Protein AF-A0AAW5L948-F1 (afdb_monomer_lite)

Secondary structure (DSSP, 8-state):
--------HHHHHHHHHHSTT-SHHHHHHHHHHHHHHHHHHHHHHTT---TTHHHHHHHHHHHHHHHHHHHHHHHHHH-SSS-HHHHHHHHHHHHHHHHHHHHHHHHHH-TT--

Organism: Bacillus cereus (NCBI:txid1396)

Sequence (114 aa):
VAQEWNESTPGLKAFFVNGQGGGKVMEDYYNIMEEQQALQADSKKNDEDAPNADKMKSFHKVDKEMAKLRKEYYQVKSDTAMDSEVKRSELDRLDEEMRALAREGITIFRPDYK

pLDDT: mean 85.68, std 13.95, range [32.09, 96.12]

Foldseek 3Di:
DPPPPPPPLVVVLVDCQPHPLHDPLSNLLSVVVVVLVVQVVVCVVVVHDRPCVVLVVVLVVLVVVLVVLVVVLVVLVPPPPDDPVVSVVSNVVSSVVNSVSSVVSNCSVVVPDD

Radius of gyration: 15.82 Å; chains: 1; bounding box: 34×38×46 Å

Structure (mmCIF, N/CA/C/O backbone):
data_AF-A0AAW5L948-F1
#
_entry.id   AF-A0AAW5L948-F1
#
loop_
_atom_site.group_PDB
_atom_site.id
_atom_site.type_symbol
_atom_site.label_atom_id
_atom_site.label_alt_id
_atom_site.label_comp_id
_atom_site.label_asym_id
_atom_site.label_entity_id
_atom_site.label_seq_id
_atom_site.pdbx_PDB_ins_code
_atom_site.Cartn_x
_atom_site.Cartn_y
_atom_site.Cartn_z
_atom_site.occupancy
_atom_site.B_iso_or_equiv
_atom_site.auth_seq_id
_atom_site.auth_comp_id
_atom_site.auth_asym_id
_atom_site.auth_atom_id
_atom_site.pdbx_PDB_model_num
ATOM 1 N N . VAL A 1 1 ? -10.596 21.194 9.705 1.0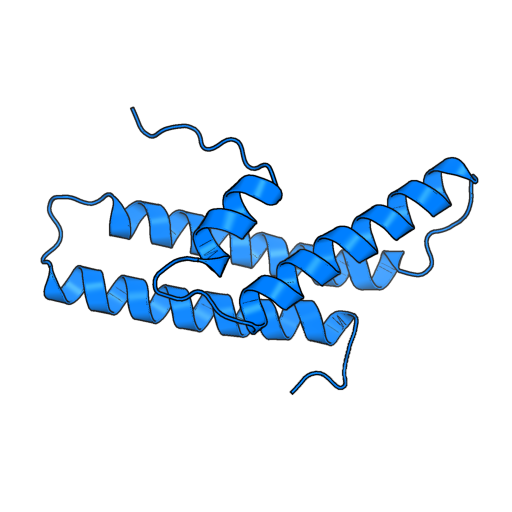0 32.09 1 VAL A N 1
ATOM 2 C CA . VAL A 1 1 ? -10.048 21.107 8.334 1.00 32.09 1 VAL A CA 1
ATOM 3 C C . VAL A 1 1 ? -9.393 19.749 8.230 1.00 32.09 1 VAL A C 1
ATOM 5 O O . VAL A 1 1 ? -8.410 19.531 8.926 1.00 32.09 1 VAL A O 1
ATOM 8 N N . ALA A 1 2 ? -10.002 18.808 7.504 1.00 34.25 2 ALA A N 1
ATOM 9 C CA . ALA A 1 2 ? -9.321 17.559 7.184 1.00 34.25 2 ALA A CA 1
ATOM 10 C C . ALA A 1 2 ? -8.057 17.964 6.424 1.00 34.25 2 ALA A C 1
ATOM 12 O O . ALA A 1 2 ? -8.176 18.631 5.399 1.00 34.25 2 ALA A O 1
ATOM 13 N N . GLN A 1 3 ? -6.873 17.701 6.988 1.00 36.44 3 GLN A N 1
ATOM 14 C CA . GLN A 1 3 ? -5.628 17.880 6.250 1.00 36.44 3 GLN A CA 1
ATOM 15 C C . GLN A 1 3 ? -5.812 17.136 4.933 1.00 36.44 3 GLN A C 1
ATOM 17 O O . GLN A 1 3 ? -6.029 15.926 4.934 1.00 36.44 3 GLN A O 1
ATOM 22 N N . GLU A 1 4 ? -5.812 17.882 3.833 1.00 40.47 4 GLU A N 1
ATOM 23 C CA . GLU A 1 4 ? -5.658 17.323 2.504 1.00 40.47 4 GLU A CA 1
ATOM 24 C C . GLU A 1 4 ? -4.267 16.692 2.530 1.00 40.47 4 GLU A C 1
ATOM 26 O O . GLU A 1 4 ? -3.243 17.380 2.523 1.00 40.47 4 GLU A O 1
ATOM 31 N N . TRP A 1 5 ? -4.235 15.391 2.819 1.00 51.56 5 TRP A N 1
ATOM 32 C CA . TRP A 1 5 ? -2.994 14.658 2.970 1.00 51.56 5 TRP A CA 1
ATOM 33 C C . TRP A 1 5 ? -2.277 14.759 1.638 1.00 51.56 5 TRP A C 1
ATOM 35 O O . TRP A 1 5 ? -2.834 14.396 0.609 1.00 51.56 5 TRP A O 1
ATOM 45 N N . ASN A 1 6 ? -1.053 15.274 1.655 1.00 43.91 6 ASN A N 1
ATOM 46 C CA . ASN A 1 6 ? -0.200 15.236 0.485 1.00 43.91 6 ASN A CA 1
ATOM 47 C C . ASN A 1 6 ? 0.071 13.753 0.193 1.00 43.91 6 ASN A C 1
ATOM 49 O O . ASN A 1 6 ? 0.876 13.128 0.887 1.00 43.91 6 ASN A O 1
ATOM 53 N N . GLU A 1 7 ? -0.658 13.195 -0.779 1.00 49.00 7 GLU A N 1
ATOM 54 C CA . GLU A 1 7 ? -0.700 11.790 -1.226 1.00 49.00 7 GLU A CA 1
ATOM 55 C C . GLU A 1 7 ? 0.645 11.274 -1.771 1.00 49.00 7 GLU A C 1
ATOM 57 O O . GLU A 1 7 ? 0.706 10.330 -2.552 1.00 49.00 7 GLU A O 1
ATOM 62 N N . SER A 1 8 ? 1.760 11.883 -1.378 1.00 53.94 8 SER A N 1
ATOM 63 C CA . SER A 1 8 ? 3.085 11.376 -1.677 1.00 53.94 8 SER A CA 1
ATOM 64 C C . SER A 1 8 ? 3.274 9.993 -1.037 1.00 53.94 8 SER A C 1
ATOM 66 O O . SER A 1 8 ? 3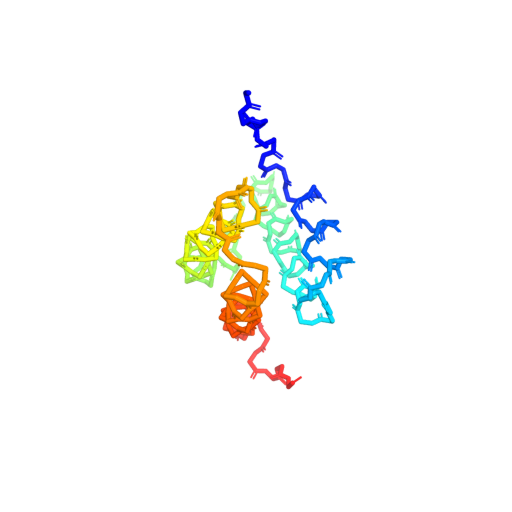.065 9.806 0.169 1.00 53.94 8 SER A O 1
ATOM 68 N N . THR A 1 9 ? 3.712 9.026 -1.848 1.00 63.16 9 THR A N 1
ATOM 69 C CA . THR A 1 9 ? 4.048 7.653 -1.440 1.00 63.16 9 THR A CA 1
ATOM 70 C C . THR A 1 9 ? 4.865 7.580 -0.137 1.00 63.16 9 THR A C 1
ATOM 72 O O . THR A 1 9 ? 4.534 6.740 0.700 1.00 63.16 9 THR A O 1
ATOM 75 N N . PRO A 1 10 ? 5.846 8.475 0.138 1.00 71.06 10 PRO A N 1
ATOM 76 C CA . PRO A 1 10 ? 6.623 8.438 1.381 1.00 71.06 10 PRO A CA 1
ATOM 77 C C . PRO A 1 10 ? 5.804 8.685 2.658 1.00 71.06 10 PRO A C 1
ATOM 79 O O . PRO A 1 10 ? 6.037 8.026 3.672 1.00 71.06 10 PRO A O 1
ATOM 82 N N . GLY A 1 11 ? 4.831 9.605 2.628 1.00 74.75 11 GLY A N 1
ATOM 83 C CA . GLY A 1 11 ? 3.980 9.902 3.787 1.00 74.75 11 GLY A CA 1
ATOM 84 C C . GLY A 1 11 ? 3.014 8.759 4.104 1.00 74.75 11 GLY A C 1
ATOM 85 O O . GLY A 1 11 ? 2.860 8.371 5.263 1.00 74.75 11 GLY A O 1
ATOM 86 N N . LEU A 1 12 ? 2.426 8.167 3.060 1.00 76.44 12 LEU A N 1
ATOM 87 C CA . LEU A 1 12 ? 1.562 6.991 3.178 1.00 76.44 12 LEU A CA 1
ATOM 88 C C . LEU A 1 12 ? 2.348 5.766 3.658 1.00 76.44 12 LEU A C 1
ATOM 90 O O . LEU A 1 12 ? 1.902 5.077 4.575 1.00 76.44 12 LEU A O 1
ATOM 94 N N . LYS A 1 13 ? 3.547 5.536 3.107 1.00 82.25 13 LYS A N 1
ATOM 95 C CA . LYS A 1 13 ? 4.456 4.472 3.544 1.00 82.25 13 LYS A CA 1
ATOM 96 C C . LYS A 1 13 ? 4.783 4.616 5.026 1.00 82.25 13 LYS A C 1
ATOM 98 O O . LYS A 1 13 ? 4.547 3.686 5.786 1.00 82.25 13 LYS A O 1
ATOM 103 N N . ALA A 1 14 ? 5.233 5.788 5.474 1.00 81.31 14 ALA A N 1
ATOM 104 C CA . ALA A 1 14 ? 5.561 6.003 6.883 1.00 81.31 14 ALA A CA 1
ATOM 105 C C . ALA A 1 14 ? 4.362 5.771 7.819 1.00 81.31 14 ALA A C 1
ATOM 107 O O . ALA A 1 14 ? 4.534 5.202 8.895 1.00 81.31 14 ALA A O 1
ATOM 108 N N . PHE A 1 15 ? 3.156 6.178 7.417 1.00 79.94 15 PHE A N 1
ATOM 109 C CA . PHE A 1 15 ? 1.950 6.016 8.228 1.00 79.94 15 PHE A CA 1
ATOM 110 C C . PHE A 1 15 ? 1.490 4.556 8.317 1.00 79.94 15 PHE A C 1
ATOM 112 O O . PHE A 1 15 ? 1.284 4.046 9.416 1.00 79.94 15 PHE A O 1
ATOM 119 N N . PHE A 1 16 ? 1.348 3.875 7.178 1.00 81.31 16 PHE A N 1
ATOM 120 C CA . PHE A 1 16 ? 0.802 2.516 7.129 1.00 81.31 16 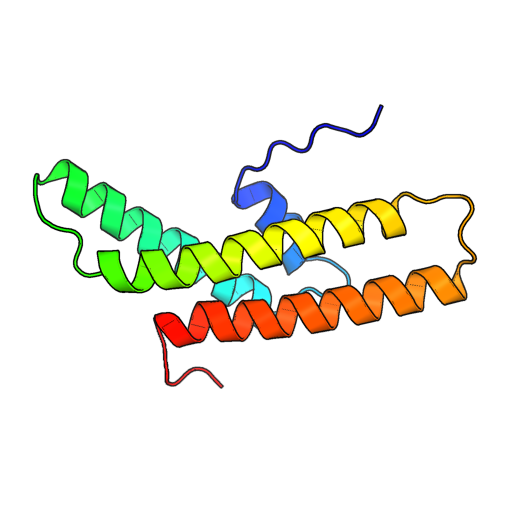PHE A CA 1
ATOM 121 C C . PHE A 1 16 ? 1.844 1.430 7.416 1.00 81.31 16 PHE A C 1
ATOM 123 O O . PHE A 1 16 ? 1.459 0.329 7.781 1.00 81.31 16 PHE A O 1
ATOM 130 N N . VAL A 1 17 ? 3.148 1.704 7.298 1.00 82.25 17 VAL A N 1
ATOM 131 C CA . VAL A 1 17 ? 4.200 0.754 7.712 1.00 82.25 17 VAL A CA 1
ATOM 132 C C . VAL A 1 17 ? 4.425 0.800 9.222 1.00 82.25 17 VAL A C 1
ATOM 134 O O . VAL A 1 17 ? 4.564 -0.253 9.838 1.00 82.25 17 VAL A O 1
ATOM 137 N N . ASN A 1 18 ? 4.418 1.992 9.829 1.00 78.44 18 ASN A N 1
ATOM 138 C CA . ASN A 1 18 ? 4.677 2.154 11.267 1.00 78.44 18 ASN A CA 1
ATOM 139 C C . ASN A 1 18 ? 3.404 2.158 12.135 1.00 78.44 18 ASN A C 1
ATOM 141 O O . ASN A 1 18 ? 3.497 2.242 13.358 1.00 78.44 18 ASN A O 1
ATOM 145 N N . GLY A 1 19 ? 2.218 2.132 11.523 1.00 68.19 19 GLY A N 1
ATOM 146 C CA . GLY A 1 19 ? 0.934 2.180 12.219 1.00 68.19 19 GLY A CA 1
ATOM 147 C C . GLY A 1 19 ? 0.509 0.856 12.859 1.00 68.19 19 GLY A C 1
ATOM 148 O O . GLY A 1 19 ? 1.076 -0.206 12.606 1.00 68.19 19 GLY A O 1
ATOM 149 N N . GLN A 1 20 ? -0.551 0.924 13.666 1.00 59.84 20 GLN A N 1
ATOM 150 C CA . GLN A 1 20 ? -1.352 -0.241 14.049 1.00 59.84 20 GLN A CA 1
ATOM 151 C C . GLN A 1 20 ? -1.971 -0.771 12.746 1.00 59.84 20 GLN A C 1
ATOM 153 O O . GLN A 1 20 ? -2.591 0.020 12.048 1.00 59.84 20 GLN A O 1
ATOM 158 N N . GLY A 1 21 ? -1.627 -1.999 12.344 1.00 57.38 21 GLY A N 1
ATOM 159 C CA . GLY A 1 21 ? -1.909 -2.519 10.995 1.00 57.38 21 GLY A CA 1
ATOM 160 C C . GLY A 1 21 ? -0.703 -2.564 10.054 1.00 57.38 21 GLY A C 1
ATOM 161 O O . GLY A 1 21 ? -0.695 -3.329 9.088 1.00 57.38 21 GLY A O 1
ATOM 162 N N . GLY A 1 22 ? 0.390 -1.886 10.396 1.00 66.06 22 GLY A N 1
ATOM 163 C CA . GLY A 1 22 ? 1.653 -1.945 9.670 1.00 66.06 22 GLY A CA 1
ATOM 164 C C . GLY A 1 22 ? 2.438 -3.234 9.880 1.00 66.06 22 GLY A C 1
ATOM 165 O O . GLY A 1 22 ? 2.215 -3.999 10.822 1.00 66.06 22 GLY A O 1
ATOM 166 N N . GLY A 1 23 ? 3.331 -3.522 8.941 1.00 80.31 23 GLY A N 1
ATOM 167 C CA . GLY A 1 23 ? 4.150 -4.724 8.958 1.00 80.31 23 GLY A CA 1
ATOM 168 C C . GLY A 1 23 ? 4.852 -4.959 7.632 1.00 80.31 23 GLY A C 1
ATOM 169 O O . GLY A 1 23 ? 4.653 -4.224 6.663 1.00 80.31 23 GLY A O 1
ATOM 170 N N . LYS A 1 24 ? 5.639 -6.036 7.590 1.00 87.69 24 LYS A N 1
ATOM 171 C CA . LYS A 1 24 ? 6.484 -6.393 6.448 1.00 87.69 24 LYS A CA 1
ATOM 172 C C . LYS A 1 24 ? 5.740 -6.402 5.105 1.00 87.69 24 LYS A C 1
ATOM 174 O O . LYS A 1 24 ? 6.285 -5.957 4.108 1.00 87.69 24 LYS A O 1
ATOM 179 N N . VAL A 1 25 ? 4.482 -6.838 5.093 1.00 91.25 25 VAL A N 1
ATOM 180 C CA . VAL A 1 25 ? 3.647 -6.860 3.881 1.00 91.25 25 VAL A CA 1
ATOM 181 C C . VAL A 1 25 ? 3.390 -5.453 3.328 1.00 91.25 25 VAL A C 1
ATOM 183 O O . VAL A 1 25 ? 3.529 -5.238 2.131 1.00 91.25 25 VAL A O 1
ATOM 186 N N . MET A 1 26 ? 3.045 -4.477 4.174 1.00 91.62 26 MET A N 1
ATOM 187 C CA . MET A 1 26 ? 2.818 -3.101 3.708 1.00 91.62 26 MET A CA 1
ATOM 188 C C . MET A 1 26 ? 4.124 -2.448 3.257 1.00 91.62 26 MET A C 1
ATOM 190 O O . MET A 1 26 ? 4.144 -1.719 2.269 1.00 91.62 26 MET A O 1
ATOM 194 N N . GLU A 1 27 ? 5.222 -2.729 3.959 1.00 91.56 27 GLU A N 1
ATOM 195 C CA . GLU A 1 27 ? 6.549 -2.249 3.579 1.00 91.56 27 GLU A CA 1
ATOM 196 C C . GLU A 1 27 ? 6.972 -2.793 2.210 1.00 91.56 27 GLU A C 1
ATOM 198 O O . GLU A 1 27 ? 7.331 -2.017 1.325 1.00 91.56 27 GLU A O 1
ATOM 203 N N . ASP A 1 28 ? 6.857 -4.108 2.014 1.00 93.06 28 ASP A N 1
ATOM 204 C CA . ASP A 1 28 ? 7.190 -4.777 0.758 1.00 93.06 28 ASP A CA 1
ATOM 205 C C . ASP A 1 28 ? 6.303 -4.269 -0.396 1.00 93.06 28 ASP A C 1
ATOM 207 O O . ASP A 1 28 ? 6.802 -4.071 -1.503 1.00 93.06 28 ASP A O 1
ATOM 211 N N . TYR A 1 29 ? 5.018 -3.983 -0.144 1.00 94.31 29 TYR A N 1
ATOM 212 C CA . TYR A 1 29 ? 4.114 -3.383 -1.133 1.00 94.31 29 TYR A CA 1
ATOM 213 C C . TYR A 1 29 ? 4.610 -2.016 -1.617 1.00 94.31 29 TYR A C 1
ATOM 215 O O . TYR A 1 29 ? 4.722 -1.793 -2.825 1.00 94.31 29 TYR A O 1
ATOM 223 N N . TYR A 1 30 ? 4.944 -1.108 -0.695 1.00 91.50 30 TYR A N 1
ATOM 224 C CA . TYR A 1 30 ? 5.445 0.217 -1.068 1.00 91.50 30 TYR A CA 1
ATOM 225 C C . TYR A 1 30 ? 6.843 0.156 -1.695 1.00 91.50 30 TYR A C 1
ATOM 227 O O . TYR A 1 30 ? 7.107 0.905 -2.629 1.00 91.50 30 TYR A O 1
ATOM 235 N N . ASN A 1 31 ? 7.716 -0.753 -1.245 1.00 92.44 31 ASN A N 1
ATOM 236 C CA . ASN A 1 31 ? 9.028 -0.961 -1.866 1.00 92.44 31 ASN A CA 1
ATOM 237 C C . ASN A 1 31 ? 8.886 -1.415 -3.325 1.00 92.44 31 ASN A C 1
ATOM 239 O O . ASN A 1 31 ? 9.506 -0.832 -4.208 1.00 92.44 31 ASN A O 1
ATOM 243 N N . ILE A 1 32 ? 8.017 -2.396 -3.601 1.00 92.38 32 ILE A N 1
ATOM 244 C CA . ILE A 1 32 ? 7.755 -2.845 -4.974 1.00 92.38 32 ILE A CA 1
ATOM 245 C C . ILE A 1 32 ? 7.160 -1.710 -5.804 1.00 92.38 32 ILE A C 1
ATOM 247 O O . ILE A 1 32 ? 7.588 -1.505 -6.934 1.00 92.38 32 ILE A O 1
ATOM 251 N N . MET A 1 33 ? 6.215 -0.939 -5.262 1.00 91.50 33 MET A N 1
ATOM 252 C CA . MET A 1 33 ? 5.681 0.230 -5.963 1.00 91.50 33 MET A CA 1
ATOM 253 C C . MET A 1 33 ? 6.801 1.191 -6.390 1.00 91.50 33 MET A C 1
ATOM 255 O O . MET A 1 33 ? 6.862 1.569 -7.560 1.00 91.50 33 MET A O 1
ATOM 259 N N . GLU A 1 34 ? 7.692 1.557 -5.466 1.00 91.50 34 GLU A N 1
ATOM 260 C CA . GLU A 1 34 ? 8.818 2.461 -5.729 1.00 91.50 34 GLU A CA 1
ATOM 261 C C . GLU A 1 34 ? 9.787 1.877 -6.773 1.00 91.50 34 GLU A C 1
ATOM 263 O O . GLU A 1 34 ? 10.143 2.564 -7.731 1.00 91.50 34 GLU A O 1
ATOM 268 N N . GLU A 1 35 ? 10.159 0.600 -6.648 1.00 92.69 35 GLU A N 1
ATOM 269 C CA . GLU A 1 35 ? 11.029 -0.102 -7.603 1.00 92.69 35 GLU A CA 1
ATOM 270 C C . GLU A 1 35 ? 10.429 -0.141 -9.017 1.00 92.69 35 GLU A C 1
ATOM 272 O O . GLU A 1 35 ? 11.109 0.143 -10.006 1.00 92.69 35 GLU A O 1
ATOM 277 N N . GLN A 1 36 ? 9.140 -0.472 -9.133 1.00 93.25 36 GLN A N 1
ATOM 278 C CA . GLN A 1 36 ? 8.468 -0.594 -10.426 1.00 93.25 36 GLN A CA 1
ATOM 279 C C . GLN A 1 36 ? 8.226 0.770 -11.085 1.00 93.25 36 GLN A C 1
ATOM 281 O O . GLN A 1 36 ? 8.336 0.886 -12.309 1.00 93.25 36 GLN A O 1
ATOM 286 N N . GLN A 1 37 ? 7.955 1.814 -10.298 1.00 90.50 37 GLN A N 1
ATOM 287 C CA . GLN A 1 37 ? 7.883 3.189 -10.797 1.00 90.50 37 GLN A CA 1
ATOM 288 C C . GLN A 1 37 ? 9.253 3.701 -11.258 1.00 90.50 37 GLN A C 1
ATOM 290 O O . GLN A 1 37 ? 9.336 4.362 -12.294 1.00 90.50 37 GLN A O 1
ATOM 295 N N . ALA A 1 38 ? 10.330 3.365 -10.541 1.00 90.69 38 ALA A N 1
ATOM 296 C CA . ALA A 1 38 ? 11.690 3.709 -10.949 1.00 90.69 38 ALA A CA 1
ATOM 297 C C . ALA A 1 38 ? 12.068 3.045 -12.282 1.00 90.69 38 ALA A C 1
ATOM 299 O O . ALA A 1 38 ? 12.592 3.726 -13.161 1.00 90.69 38 ALA A O 1
ATOM 300 N N . LEU A 1 39 ? 11.720 1.766 -12.472 1.00 90.56 39 LEU A N 1
ATOM 301 C CA . LEU A 1 39 ? 11.883 1.060 -13.750 1.00 90.56 39 LEU A CA 1
ATOM 302 C C . LEU A 1 39 ? 11.150 1.767 -14.899 1.00 90.56 39 LEU A C 1
ATOM 304 O O . LEU A 1 39 ? 11.739 1.998 -15.949 1.00 90.56 39 LEU A O 1
ATOM 308 N N . GLN A 1 40 ? 9.891 2.172 -14.698 1.00 88.19 40 GLN A N 1
ATOM 309 C CA . GLN A 1 40 ? 9.150 2.921 -15.721 1.00 88.19 40 GLN A CA 1
ATOM 310 C C . GLN A 1 40 ? 9.788 4.276 -16.033 1.00 88.19 40 GLN A C 1
ATOM 312 O O . GLN A 1 40 ? 9.838 4.685 -17.194 1.00 88.19 40 GLN A O 1
ATOM 317 N N . ALA A 1 41 ? 10.255 4.988 -15.006 1.00 89.50 41 ALA A N 1
ATOM 318 C CA . ALA A 1 41 ? 10.906 6.279 -15.175 1.00 89.50 41 ALA A CA 1
ATOM 319 C C . ALA A 1 41 ? 12.241 6.155 -15.920 1.00 89.50 41 ALA A C 1
ATOM 321 O O . ALA A 1 41 ? 12.563 7.037 -16.713 1.00 89.50 41 ALA A O 1
ATOM 322 N N . ASP A 1 42 ? 12.999 5.085 -15.679 1.00 90.12 42 ASP A N 1
ATOM 323 C CA . ASP A 1 42 ? 14.260 4.810 -16.364 1.00 90.12 42 ASP A CA 1
ATOM 324 C C . ASP A 1 42 ? 14.039 4.431 -17.834 1.00 90.12 42 ASP A C 1
ATOM 326 O O . ASP A 1 42 ? 14.575 5.102 -18.714 1.00 90.12 42 ASP A O 1
ATOM 330 N N . SER A 1 43 ? 13.147 3.476 -18.128 1.00 88.69 43 SER A N 1
ATOM 331 C CA . SER A 1 43 ? 12.797 3.126 -19.516 1.00 88.69 43 SER A CA 1
ATOM 332 C C . SER A 1 43 ? 12.287 4.340 -20.296 1.00 88.69 43 SER A C 1
ATOM 334 O O . SER A 1 43 ? 12.720 4.586 -21.417 1.00 88.69 43 SER A O 1
ATOM 336 N N . LYS A 1 44 ? 11.461 5.188 -19.665 1.00 89.06 44 LYS A N 1
ATOM 337 C CA . LYS A 1 44 ? 10.995 6.442 -20.274 1.00 89.06 44 LYS A CA 1
ATOM 338 C C . LYS A 1 44 ? 12.131 7.426 -20.574 1.00 89.06 44 LYS A C 1
ATOM 340 O O . LYS A 1 44 ? 12.037 8.159 -21.550 1.00 89.06 44 LYS A O 1
ATOM 345 N N . LYS A 1 45 ? 13.175 7.495 -19.740 1.00 90.44 45 LYS A N 1
ATOM 346 C CA . LYS A 1 45 ? 14.342 8.362 -19.995 1.00 90.44 45 LYS A CA 1
ATOM 347 C C . LYS A 1 45 ? 15.190 7.867 -21.165 1.00 90.44 45 LYS A C 1
ATOM 349 O O . LYS A 1 45 ? 15.837 8.689 -21.803 1.00 90.44 45 LYS A O 1
ATOM 354 N N . ASN A 1 46 ? 15.183 6.561 -21.415 1.00 89.75 46 ASN A N 1
ATOM 355 C CA . ASN A 1 46 ? 15.945 5.920 -22.483 1.00 89.75 46 ASN A CA 1
ATOM 356 C C . ASN A 1 46 ? 15.129 5.724 -23.778 1.00 89.75 46 ASN A C 1
ATOM 358 O O . ASN A 1 46 ? 15.630 5.099 -24.705 1.00 89.75 46 ASN A O 1
ATOM 362 N N . ASP A 1 47 ? 13.898 6.256 -23.853 1.00 87.44 47 ASP A N 1
ATOM 363 C CA . ASP A 1 47 ? 12.947 6.034 -24.956 1.00 87.44 47 ASP A CA 1
ATOM 364 C C . ASP A 1 47 ? 12.682 4.537 -25.245 1.00 87.44 47 ASP A C 1
ATOM 366 O O . ASP A 1 47 ? 12.449 4.127 -26.383 1.00 87.44 47 ASP A O 1
ATOM 370 N N . GLU A 1 48 ? 12.693 3.714 -24.193 1.00 88.12 48 GLU A N 1
ATOM 371 C CA . GLU A 1 48 ? 12.426 2.276 -24.240 1.00 88.12 48 GLU A CA 1
ATOM 372 C C . GLU A 1 48 ? 11.047 1.934 -23.657 1.00 88.12 48 GLU A C 1
ATOM 374 O O . GLU A 1 48 ? 10.535 2.593 -22.744 1.00 88.12 48 GLU A O 1
ATOM 379 N N . ASP A 1 49 ? 10.454 0.841 -24.141 1.00 85.94 49 ASP A N 1
ATOM 380 C CA . ASP A 1 49 ? 9.251 0.275 -23.537 1.00 85.94 49 ASP A CA 1
ATOM 381 C C . ASP A 1 49 ? 9.571 -0.333 -22.166 1.00 85.94 49 ASP A C 1
ATOM 383 O O . ASP A 1 49 ? 10.417 -1.219 -22.031 1.00 85.94 49 ASP A O 1
ATOM 387 N N . ALA A 1 50 ? 8.849 0.107 -21.133 1.00 88.19 50 ALA A N 1
ATOM 388 C CA . ALA A 1 50 ? 9.038 -0.423 -19.792 1.00 88.19 50 ALA A CA 1
ATOM 389 C C . ALA A 1 50 ? 8.604 -1.903 -19.727 1.00 88.19 50 ALA A C 1
ATOM 391 O O . ALA A 1 50 ? 7.425 -2.209 -19.949 1.00 88.19 50 ALA A O 1
ATOM 392 N N . PRO A 1 51 ? 9.490 -2.837 -19.331 1.00 88.19 51 PRO A N 1
ATOM 393 C CA . PRO A 1 51 ? 9.196 -4.275 -19.339 1.00 88.19 51 PRO A CA 1
ATOM 394 C C . PRO A 1 51 ? 8.105 -4.677 -18.333 1.00 88.19 51 PRO A C 1
ATOM 396 O O . PRO A 1 51 ? 7.581 -5.790 -18.372 1.00 88.19 51 PRO A O 1
ATOM 399 N N . ASN A 1 52 ? 7.748 -3.776 -17.416 1.00 91.19 52 ASN A N 1
ATOM 400 C CA . ASN A 1 52 ? 6.725 -3.977 -16.400 1.00 91.19 52 ASN A CA 1
ATOM 401 C C . ASN A 1 52 ? 5.374 -3.318 -16.738 1.00 91.19 52 ASN A C 1
ATOM 403 O O . ASN A 1 52 ? 4.475 -3.356 -15.898 1.00 91.19 52 ASN A O 1
ATOM 407 N N . ALA A 1 53 ? 5.200 -2.731 -17.930 1.00 89.44 53 ALA A N 1
ATOM 408 C CA . ALA A 1 53 ? 4.023 -1.928 -18.272 1.00 89.44 53 ALA A CA 1
ATOM 409 C C . ALA A 1 53 ? 2.690 -2.665 -18.051 1.00 89.44 53 ALA A C 1
ATOM 411 O O . ALA A 1 53 ? 1.771 -2.118 -17.437 1.00 89.44 53 ALA A O 1
ATOM 412 N N . ASP A 1 54 ? 2.579 -3.921 -18.490 1.00 91.38 54 ASP A N 1
ATOM 413 C CA . ASP A 1 54 ? 1.343 -4.696 -18.327 1.00 91.38 54 ASP A CA 1
ATOM 414 C C . ASP A 1 54 ? 1.086 -5.111 -16.876 1.00 91.38 54 ASP A C 1
ATOM 416 O O . ASP A 1 54 ? -0.049 -5.042 -16.402 1.00 91.38 54 ASP A O 1
ATOM 420 N N . LYS A 1 55 ? 2.140 -5.458 -16.129 1.00 92.75 55 LYS A N 1
ATOM 421 C CA . LYS A 1 55 ? 2.031 -5.736 -14.690 1.00 92.75 55 LYS A CA 1
ATOM 422 C C . LYS A 1 55 ? 1.613 -4.485 -13.916 1.00 92.75 55 LYS A C 1
ATOM 424 O O . LYS A 1 55 ? 0.747 -4.562 -13.049 1.00 92.75 55 LYS A O 1
ATOM 429 N N . MET A 1 56 ? 2.134 -3.319 -14.294 1.00 92.94 56 MET A N 1
ATOM 430 C CA . MET A 1 56 ? 1.764 -2.032 -13.704 1.00 92.94 56 MET A CA 1
ATOM 431 C C . MET A 1 56 ? 0.300 -1.661 -13.958 1.00 92.94 56 MET A C 1
ATOM 433 O O . MET A 1 56 ? -0.345 -1.121 -13.064 1.00 92.94 56 MET A O 1
ATOM 437 N N . LYS A 1 57 ? -0.287 -2.021 -15.110 1.00 92.69 57 LYS A N 1
ATOM 438 C CA . LYS A 1 57 ? -1.739 -1.856 -15.327 1.00 92.69 57 LYS A CA 1
ATOM 439 C C . LYS A 1 57 ? -2.565 -2.658 -14.320 1.00 92.69 57 LYS A C 1
ATOM 441 O O . LYS A 1 57 ? -3.577 -2.157 -13.831 1.00 92.69 57 LYS A O 1
ATOM 446 N N . SER A 1 58 ? -2.159 -3.891 -14.017 1.00 94.00 58 SER A N 1
ATOM 447 C CA . SER A 1 58 ? -2.813 -4.714 -12.990 1.00 94.00 58 SER A CA 1
ATOM 448 C C . SER A 1 58 ? -2.594 -4.133 -11.597 1.00 94.00 58 SER A C 1
ATOM 450 O O . SER A 1 58 ? -3.547 -4.006 -10.831 1.00 94.00 58 SER A O 1
ATOM 452 N N . PHE A 1 59 ? -1.371 -3.695 -11.300 1.00 92.81 59 PHE A N 1
ATOM 453 C CA . PHE A 1 59 ? -1.031 -3.086 -10.020 1.00 92.81 59 PHE A CA 1
ATOM 454 C C . PHE A 1 59 ? -1.814 -1.796 -9.755 1.00 92.81 59 PHE A C 1
ATOM 456 O O . PHE A 1 59 ? -2.325 -1.610 -8.659 1.00 92.81 59 PHE A O 1
ATOM 463 N N . HIS A 1 60 ? -2.021 -0.946 -10.765 1.00 91.88 60 HIS A N 1
ATOM 464 C CA . HIS A 1 60 ? -2.837 0.266 -10.629 1.00 91.88 60 HIS A CA 1
ATOM 465 C C . HIS A 1 60 ? -4.287 -0.017 -10.218 1.00 91.88 60 HIS A C 1
ATOM 467 O O . HIS A 1 60 ? -4.919 0.827 -9.585 1.00 91.88 60 HIS A O 1
ATOM 473 N N . LYS A 1 61 ? -4.838 -1.191 -10.557 1.00 93.75 61 LYS A N 1
ATOM 474 C CA . LYS A 1 61 ? -6.168 -1.584 -10.072 1.00 93.75 61 LYS A CA 1
ATOM 475 C C . LYS A 1 61 ? -6.133 -1.854 -8.570 1.00 93.75 61 LYS A C 1
ATOM 477 O O . LYS A 1 61 ? -6.983 -1.334 -7.858 1.00 93.75 61 LYS A O 1
ATOM 482 N N . VAL A 1 62 ? -5.128 -2.599 -8.106 1.00 93.69 62 VAL A N 1
ATOM 483 C CA . VAL A 1 62 ? -4.909 -2.868 -6.677 1.00 93.69 62 VAL A CA 1
ATOM 484 C C . VAL A 1 62 ? -4.679 -1.565 -5.913 1.00 93.69 62 VAL A C 1
ATOM 486 O O . VAL A 1 62 ? -5.338 -1.330 -4.906 1.00 93.69 62 VAL A O 1
ATOM 489 N N . ASP A 1 63 ? -3.821 -0.675 -6.416 1.00 90.75 63 ASP A N 1
ATOM 490 C CA . ASP A 1 63 ? -3.524 0.587 -5.730 1.00 90.75 63 ASP A CA 1
ATOM 491 C C . ASP A 1 63 ? -4.740 1.524 -5.659 1.00 90.75 63 ASP A C 1
ATOM 493 O O . ASP A 1 63 ? -4.939 2.220 -4.662 1.00 90.75 63 ASP A O 1
ATOM 497 N N . LYS A 1 64 ? -5.623 1.487 -6.664 1.00 92.25 64 LYS A N 1
ATOM 498 C CA . LYS A 1 64 ? -6.892 2.223 -6.620 1.00 92.25 64 LYS A CA 1
ATOM 499 C C . LYS A 1 64 ? -7.823 1.706 -5.523 1.00 92.25 64 LYS A C 1
ATOM 501 O O . LYS A 1 64 ? -8.459 2.518 -4.851 1.00 92.25 64 LYS A O 1
ATOM 506 N N . GLU A 1 65 ? -7.923 0.392 -5.335 1.00 93.69 65 GLU A N 1
ATOM 507 C CA . GLU A 1 65 ? -8.709 -0.181 -4.234 1.00 93.69 65 GLU A CA 1
ATOM 508 C C . GLU A 1 65 ? -8.047 0.105 -2.879 1.00 93.69 65 GLU A C 1
ATOM 510 O O . GLU A 1 65 ? -8.723 0.540 -1.947 1.00 93.69 65 GLU A O 1
ATOM 515 N N . MET A 1 66 ? -6.716 0.016 -2.799 1.00 92.12 66 MET A N 1
ATOM 516 C CA . MET A 1 66 ? -5.951 0.419 -1.617 1.00 92.12 66 MET A CA 1
ATOM 517 C C . MET A 1 66 ? -6.233 1.879 -1.236 1.00 92.12 66 MET A C 1
ATOM 519 O O . MET A 1 66 ? -6.455 2.187 -0.069 1.00 92.12 66 MET A O 1
ATOM 523 N N . ALA A 1 67 ? -6.283 2.793 -2.209 1.00 90.56 67 ALA A N 1
ATOM 524 C CA . ALA A 1 67 ? -6.598 4.199 -1.966 1.00 90.56 67 ALA A CA 1
ATOM 525 C C . ALA A 1 67 ? -7.986 4.400 -1.338 1.00 90.56 67 ALA A C 1
ATOM 527 O O . ALA A 1 67 ? -8.148 5.268 -0.477 1.00 90.56 67 ALA A O 1
ATOM 528 N N . LYS A 1 68 ? -8.978 3.585 -1.724 1.00 93.00 68 LYS A N 1
ATOM 529 C CA . LYS A 1 68 ? -10.312 3.619 -1.106 1.00 93.00 68 LYS A CA 1
ATOM 530 C C . LYS A 1 68 ? -10.257 3.166 0.350 1.00 93.00 68 LYS A C 1
ATOM 532 O O . LYS A 1 68 ? -10.774 3.885 1.200 1.00 93.00 68 LYS A O 1
ATOM 537 N N . LEU A 1 69 ? -9.576 2.055 0.639 1.00 92.56 69 LEU A N 1
ATOM 538 C CA . LEU A 1 69 ? -9.432 1.555 2.010 1.00 92.56 69 LEU A CA 1
ATOM 539 C C . LEU A 1 69 ? -8.690 2.548 2.906 1.00 92.56 69 LEU A C 1
ATOM 541 O O . LEU A 1 69 ? -9.131 2.821 4.017 1.00 92.56 69 LEU A O 1
ATOM 545 N N . ARG A 1 70 ? -7.616 3.176 2.406 1.00 89.88 70 ARG A N 1
ATOM 546 C CA . ARG A 1 70 ? -6.910 4.237 3.142 1.00 89.88 70 ARG A CA 1
ATOM 547 C C . ARG A 1 70 ? -7.857 5.384 3.495 1.00 89.88 70 ARG A C 1
ATOM 549 O O . ARG A 1 70 ? -7.836 5.875 4.620 1.00 89.88 70 ARG A O 1
ATOM 556 N N . LYS A 1 71 ? -8.707 5.804 2.554 1.00 89.94 71 LYS A N 1
ATOM 557 C CA . LYS A 1 71 ? -9.699 6.861 2.788 1.00 89.94 71 LYS A CA 1
ATOM 558 C C . LYS A 1 71 ? -10.725 6.460 3.851 1.00 89.94 71 LYS A C 1
ATOM 560 O O . LYS A 1 71 ? -10.994 7.268 4.737 1.00 89.94 71 LYS A O 1
ATOM 565 N N . GLU A 1 72 ? -11.259 5.243 3.782 1.00 92.62 72 GLU A N 1
ATOM 566 C CA . GLU A 1 72 ? -12.198 4.710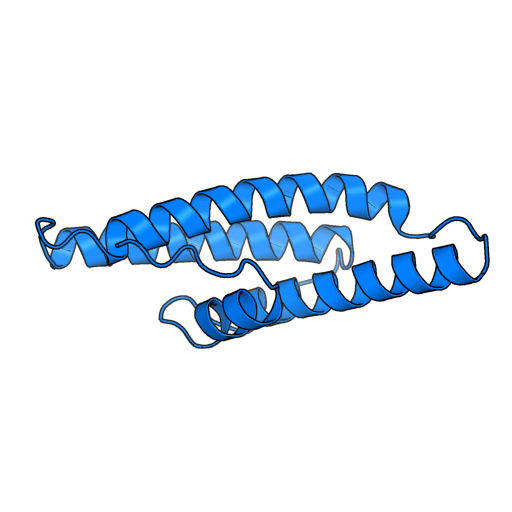 4.778 1.00 92.62 72 GLU A CA 1
ATOM 567 C C . GLU A 1 72 ? -11.545 4.633 6.165 1.00 92.62 72 GLU A C 1
ATOM 569 O O . GLU A 1 72 ? -12.102 5.135 7.141 1.00 92.62 72 GLU A O 1
ATOM 574 N N . TYR A 1 73 ? -10.301 4.152 6.236 1.00 91.62 73 TYR A N 1
ATOM 575 C CA . TYR A 1 73 ? -9.512 4.102 7.468 1.00 91.62 73 TYR A CA 1
ATOM 576 C C . TYR A 1 73 ? -9.379 5.485 8.104 1.00 91.62 73 TYR A C 1
ATOM 578 O O . TYR A 1 73 ? -9.599 5.655 9.304 1.00 91.62 73 TYR A O 1
ATOM 586 N N . TYR A 1 74 ? -9.067 6.511 7.308 1.00 87.31 74 TYR A N 1
ATOM 587 C CA . TYR A 1 74 ? -9.002 7.880 7.817 1.00 87.31 74 TYR A CA 1
ATOM 588 C C . TYR A 1 74 ? -10.356 8.395 8.307 1.00 87.31 74 TYR A C 1
ATOM 590 O O . TYR A 1 74 ? -10.401 9.077 9.333 1.00 87.31 74 TYR A O 1
ATOM 598 N N . GLN A 1 75 ? -11.449 8.085 7.609 1.00 91.19 75 GLN A N 1
ATOM 599 C CA . GLN A 1 75 ? -12.793 8.487 8.028 1.00 91.19 75 GLN A CA 1
ATOM 600 C C . GLN A 1 75 ? -13.144 7.873 9.386 1.00 91.19 75 GLN A C 1
ATOM 602 O O . GLN A 1 75 ? -13.456 8.615 10.313 1.00 91.19 75 GLN A O 1
ATOM 607 N N . VAL A 1 76 ? -12.963 6.561 9.543 1.00 91.31 76 VAL A N 1
ATOM 608 C CA . VAL A 1 76 ? -13.201 5.848 10.808 1.00 91.31 76 VAL A CA 1
ATOM 609 C C . VAL A 1 76 ? -12.295 6.374 11.927 1.00 91.31 76 VAL A C 1
ATOM 611 O O . VAL A 1 76 ? -12.749 6.659 13.037 1.00 91.31 76 VAL A O 1
ATOM 614 N N . LYS A 1 77 ? -11.000 6.567 11.646 1.00 88.44 77 LYS A N 1
ATOM 615 C CA . LYS A 1 77 ? -10.027 7.054 12.636 1.00 88.44 77 LYS A CA 1
ATOM 616 C C . LYS A 1 77 ? -10.342 8.469 13.121 1.00 88.44 77 LYS A C 1
ATOM 618 O O . LYS A 1 77 ? -10.121 8.774 14.293 1.00 88.44 77 LYS A O 1
ATOM 623 N N . SER A 1 78 ? -10.818 9.332 12.225 1.00 88.44 78 SER A N 1
ATOM 624 C CA . SER A 1 78 ? -11.125 10.735 12.526 1.00 88.44 78 SER A CA 1
ATOM 625 C C . SER A 1 78 ? -12.529 10.963 13.089 1.00 88.44 78 SER A C 1
ATOM 627 O O . SER A 1 78 ? -12.777 12.038 13.635 1.00 88.44 78 SER A O 1
ATOM 629 N N . ASP A 1 79 ? -13.424 9.975 13.016 1.00 90.88 79 ASP A N 1
ATOM 630 C CA . ASP A 1 79 ? -14.773 10.077 13.565 1.00 90.88 79 ASP A CA 1
ATOM 631 C C . ASP A 1 79 ? -14.738 10.120 15.099 1.00 90.88 79 ASP A C 1
ATOM 633 O O . ASP A 1 79 ? -14.551 9.109 15.771 1.00 90.88 79 ASP A O 1
ATOM 637 N N . THR A 1 80 ? -14.921 11.296 15.693 1.00 89.00 80 THR A N 1
ATOM 638 C CA . THR A 1 80 ? -14.922 11.465 17.154 1.00 89.00 80 THR A CA 1
ATOM 639 C C . THR A 1 80 ? -16.210 10.994 17.832 1.00 89.00 80 THR A C 1
ATOM 641 O O . THR A 1 80 ? -16.230 10.911 19.057 1.00 89.00 80 THR A O 1
ATOM 644 N N . ALA A 1 81 ? -17.275 10.732 17.072 1.00 91.62 81 ALA A N 1
ATOM 645 C CA . ALA A 1 81 ? -18.579 10.314 17.581 1.00 91.62 81 ALA A CA 1
ATOM 646 C C . ALA A 1 81 ? -18.738 8.785 17.636 1.00 91.62 81 ALA A C 1
ATOM 648 O O . ALA A 1 81 ? -19.581 8.295 18.385 1.00 91.62 81 ALA A O 1
ATOM 649 N N . MET A 1 82 ? -17.933 8.035 16.876 1.00 88.50 82 MET A N 1
ATOM 650 C CA . MET A 1 82 ? -17.911 6.572 16.942 1.00 88.50 82 MET A CA 1
ATOM 651 C C . MET A 1 82 ? -17.481 6.054 18.316 1.00 88.50 82 MET A C 1
ATOM 653 O O . MET A 1 82 ? -16.492 6.517 18.895 1.00 88.50 82 MET A O 1
ATOM 657 N N . ASP A 1 83 ? -18.181 5.013 18.771 1.00 94.62 83 ASP A N 1
ATOM 658 C CA . ASP A 1 83 ? -17.780 4.223 19.929 1.00 94.62 83 ASP A CA 1
ATOM 659 C C . ASP A 1 83 ? -16.358 3.660 19.754 1.00 94.62 83 ASP A C 1
ATOM 661 O O . ASP A 1 83 ? -15.950 3.262 18.660 1.00 94.62 83 ASP A O 1
ATOM 665 N N . SER A 1 84 ? -15.589 3.644 20.843 1.00 88.56 84 SER A N 1
ATOM 666 C CA . SER A 1 84 ? -14.176 3.262 20.811 1.00 88.56 84 SER A CA 1
ATOM 667 C C . SER A 1 84 ? -13.936 1.791 20.469 1.00 88.56 84 SER A C 1
ATOM 669 O O . SER A 1 84 ? -12.933 1.488 19.821 1.00 88.56 84 SER A O 1
ATOM 671 N N . GLU A 1 85 ? -14.830 0.890 20.880 1.00 91.38 85 GLU A N 1
ATOM 672 C CA . GLU A 1 85 ? -14.719 -0.542 20.597 1.00 91.38 85 GLU A CA 1
ATOM 673 C C . GLU A 1 85 ? -15.060 -0.804 19.132 1.00 91.38 85 GLU 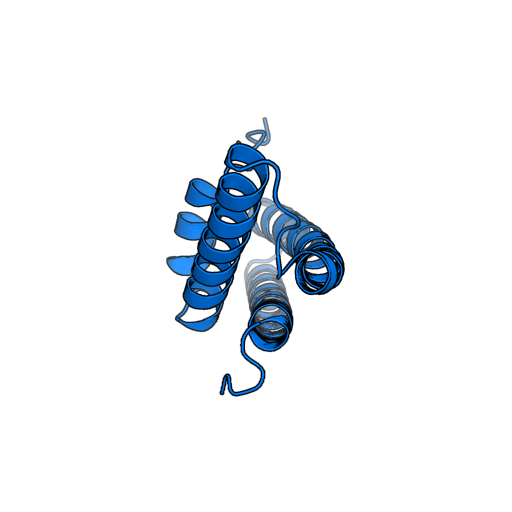A C 1
ATOM 675 O O . GLU A 1 85 ? -14.260 -1.400 18.411 1.00 91.38 85 GLU A O 1
ATOM 680 N N . VAL A 1 86 ? -16.168 -0.228 18.655 1.00 92.19 86 VAL A N 1
ATOM 681 C CA . VAL A 1 86 ? -16.575 -0.314 17.244 1.00 92.19 86 VAL A CA 1
ATOM 682 C C . VAL A 1 86 ? -15.506 0.279 16.328 1.00 92.19 86 VAL A C 1
ATOM 684 O O . VAL A 1 86 ? -15.130 -0.332 15.331 1.00 92.19 86 VAL A O 1
ATOM 687 N N . LYS A 1 87 ? -14.954 1.446 16.680 1.00 92.25 87 LYS A N 1
ATOM 688 C CA . LYS A 1 87 ? -13.872 2.078 15.915 1.00 92.25 87 LYS A CA 1
ATOM 689 C C . LYS A 1 87 ? -12.655 1.184 15.812 1.00 92.25 87 LYS A C 1
ATOM 691 O O . LYS A 1 87 ? -12.079 1.070 14.737 1.00 92.25 87 LYS A O 1
ATOM 696 N N . ARG A 1 88 ? -12.254 0.565 16.919 1.00 90.56 88 ARG A N 1
ATOM 697 C CA . ARG A 1 88 ? -11.109 -0.337 16.915 1.00 90.56 88 ARG A CA 1
ATOM 698 C C . ARG A 1 88 ? -11.356 -1.529 15.993 1.00 90.56 88 ARG A C 1
ATOM 700 O O . ARG A 1 88 ? -10.503 -1.802 15.160 1.00 90.56 88 ARG A O 1
ATOM 707 N N . SER A 1 89 ? -12.521 -2.167 16.084 1.00 92.81 89 SER A N 1
ATOM 708 C CA . SER A 1 89 ? -12.873 -3.296 15.218 1.00 92.81 89 SER A CA 1
ATOM 709 C C . SER A 1 89 ? -12.926 -2.926 13.733 1.00 92.81 89 SER A C 1
ATOM 711 O O . SER A 1 89 ? -12.440 -3.691 12.905 1.00 92.81 89 SER A O 1
ATOM 713 N N . GLU A 1 90 ? -13.461 -1.754 13.383 1.00 93.44 90 GLU A N 1
ATOM 714 C CA . GLU A 1 90 ? -13.474 -1.285 11.990 1.00 93.44 90 GLU A CA 1
ATOM 715 C C . GLU A 1 90 ? -12.066 -0.978 11.467 1.00 93.44 90 GLU A C 1
ATOM 717 O O . GLU A 1 90 ? -11.740 -1.336 10.338 1.00 93.44 90 GLU A O 1
ATOM 722 N N . LEU A 1 91 ? -11.203 -0.358 12.281 1.00 92.06 91 LEU A N 1
ATOM 723 C CA . LEU A 1 91 ? -9.808 -0.126 11.894 1.00 92.06 91 LEU A CA 1
ATOM 724 C C . LEU A 1 91 ? -9.047 -1.446 11.716 1.00 92.06 91 LEU A C 1
ATOM 726 O O . LEU A 1 91 ? -8.340 -1.589 10.723 1.00 92.06 91 LEU A O 1
ATOM 730 N N . ASP A 1 92 ? -9.248 -2.418 12.613 1.00 91.69 92 ASP A N 1
ATOM 731 C CA . ASP A 1 92 ? -8.631 -3.745 12.510 1.00 91.69 92 ASP A CA 1
ATOM 732 C C . ASP A 1 92 ? -9.095 -4.472 11.225 1.00 91.69 92 ASP A C 1
ATOM 734 O O . ASP A 1 92 ? -8.265 -5.017 10.495 1.00 91.69 92 ASP A O 1
ATOM 738 N N . ARG A 1 93 ? -10.394 -4.409 10.880 1.00 94.00 93 ARG A N 1
ATOM 739 C CA . ARG A 1 93 ? -10.931 -4.939 9.609 1.00 94.00 93 ARG A CA 1
ATOM 740 C C . ARG A 1 93 ? -10.259 -4.288 8.398 1.00 94.00 93 ARG A C 1
ATOM 742 O O . ARG A 1 93 ? -9.810 -4.981 7.487 1.00 94.00 93 ARG A O 1
ATOM 749 N N . LEU A 1 94 ? -10.179 -2.959 8.386 1.00 93.56 94 LEU A N 1
ATOM 750 C CA . LEU A 1 94 ? -9.572 -2.208 7.285 1.00 93.56 94 LEU A CA 1
ATOM 751 C C . LEU A 1 94 ? -8.083 -2.523 7.130 1.00 93.56 94 LEU A C 1
ATOM 753 O O . LEU A 1 94 ? -7.593 -2.638 6.007 1.00 93.56 94 LEU A O 1
ATOM 757 N N . ASP A 1 95 ? -7.364 -2.704 8.236 1.00 90.94 95 ASP A N 1
ATOM 758 C CA . ASP A 1 95 ? -5.962 -3.115 8.218 1.00 90.94 95 ASP A CA 1
ATOM 759 C C . ASP A 1 95 ? -5.777 -4.517 7.622 1.00 90.94 95 ASP A C 1
ATOM 761 O O . ASP A 1 95 ? -4.842 -4.742 6.846 1.00 90.94 95 ASP A O 1
ATOM 765 N N . GLU A 1 96 ? -6.666 -5.463 7.929 1.00 92.25 96 GLU A N 1
ATOM 766 C CA . GLU A 1 96 ? -6.652 -6.798 7.321 1.00 92.25 96 GLU A CA 1
ATOM 767 C C . GLU A 1 96 ? -6.920 -6.754 5.810 1.00 92.25 96 GLU A C 1
ATOM 769 O O . GLU A 1 96 ? -6.184 -7.379 5.038 1.00 92.25 96 GLU A O 1
ATOM 774 N N . GLU A 1 97 ? -7.908 -5.971 5.371 1.00 94.00 97 GLU A N 1
ATOM 775 C CA . GLU A 1 97 ? -8.224 -5.793 3.948 1.00 94.00 97 GLU A CA 1
ATOM 776 C C . GLU A 1 97 ? -7.070 -5.122 3.187 1.00 94.00 97 GLU A C 1
ATOM 778 O O . GLU A 1 97 ? -6.678 -5.579 2.107 1.00 94.00 97 GLU A O 1
ATOM 783 N N . MET A 1 98 ? -6.448 -4.091 3.772 1.00 92.69 98 MET A N 1
ATOM 784 C CA . MET A 1 98 ? -5.262 -3.452 3.195 1.00 92.69 98 MET A CA 1
ATOM 785 C C . MET A 1 98 ? -4.091 -4.434 3.091 1.00 92.69 98 MET A C 1
ATOM 787 O O . MET A 1 98 ? -3.399 -4.462 2.077 1.00 92.69 98 MET A O 1
ATOM 791 N N . ARG A 1 99 ? -3.873 -5.303 4.084 1.00 91.69 99 ARG A N 1
ATOM 792 C CA . ARG A 1 99 ? -2.823 -6.336 4.015 1.00 91.69 99 ARG A CA 1
ATOM 793 C C . ARG A 1 99 ? -3.094 -7.374 2.931 1.00 91.69 99 ARG A C 1
ATOM 795 O O . ARG A 1 99 ? -2.149 -7.816 2.274 1.00 91.69 99 ARG A O 1
ATOM 802 N N . ALA A 1 100 ? -4.351 -7.769 2.742 1.00 93.75 100 ALA A N 1
ATOM 803 C CA . ALA A 1 100 ? -4.737 -8.685 1.675 1.00 93.75 100 ALA A CA 1
ATOM 804 C C . ALA A 1 100 ? -4.453 -8.068 0.297 1.00 93.75 100 ALA A C 1
ATOM 806 O O . ALA A 1 100 ? -3.717 -8.660 -0.495 1.00 93.75 100 ALA A O 1
ATOM 807 N N . LEU A 1 101 ? -4.907 -6.832 0.060 1.00 94.56 101 LEU A N 1
ATOM 808 C CA . LEU A 1 101 ? -4.617 -6.110 -1.183 1.00 94.56 101 LEU A CA 1
ATOM 809 C C . LEU A 1 101 ? -3.120 -5.869 -1.388 1.00 94.56 101 LEU A C 1
ATOM 811 O O . LEU A 1 101 ? -2.626 -5.972 -2.508 1.00 94.56 101 LEU A O 1
ATOM 815 N N . ALA A 1 102 ? -2.369 -5.587 -0.325 1.00 94.00 102 ALA A N 1
ATOM 816 C CA . ALA A 1 102 ? -0.925 -5.415 -0.415 1.00 94.00 102 ALA A CA 1
ATOM 817 C C . ALA A 1 102 ? -0.242 -6.700 -0.908 1.00 94.00 102 ALA A C 1
ATOM 819 O O . ALA A 1 102 ? 0.600 -6.636 -1.804 1.00 94.00 102 ALA A O 1
ATOM 820 N N . ARG A 1 103 ? -0.651 -7.876 -0.408 1.00 94.88 103 ARG A N 1
ATOM 821 C CA . ARG A 1 103 ? -0.171 -9.177 -0.914 1.00 94.88 103 ARG A CA 1
ATOM 822 C C . ARG A 1 103 ? -0.533 -9.392 -2.379 1.00 94.88 103 ARG A C 1
ATOM 824 O O . ARG A 1 103 ? 0.319 -9.826 -3.154 1.00 94.88 103 ARG A O 1
ATOM 831 N N . GLU A 1 104 ? -1.754 -9.061 -2.782 1.00 94.88 104 GLU A N 1
ATOM 832 C CA . GLU A 1 104 ? -2.159 -9.136 -4.191 1.00 94.88 104 GLU A CA 1
ATOM 833 C C . GLU A 1 104 ? -1.280 -8.234 -5.068 1.00 94.88 104 GLU A C 1
ATOM 835 O O . GLU A 1 104 ? -0.732 -8.680 -6.075 1.00 94.88 104 GLU A O 1
ATOM 840 N N . GLY A 1 105 ? -1.043 -6.993 -4.638 1.00 94.44 105 GLY A N 1
ATOM 841 C CA . GLY A 1 105 ? -0.159 -6.052 -5.325 1.00 94.44 105 GLY A CA 1
ATOM 842 C C . GLY A 1 105 ? 1.272 -6.572 -5.467 1.00 94.44 105 GLY A C 1
ATOM 843 O O . GLY A 1 105 ? 1.867 -6.470 -6.539 1.00 94.44 105 GLY A O 1
ATOM 844 N N . ILE A 1 106 ? 1.811 -7.183 -4.410 1.00 95.50 106 ILE A N 1
ATOM 845 C CA . ILE A 1 106 ? 3.153 -7.778 -4.412 1.00 95.50 106 ILE A CA 1
ATOM 846 C C . ILE A 1 106 ? 3.229 -8.965 -5.381 1.00 95.50 106 ILE A C 1
ATOM 848 O O . ILE A 1 106 ? 4.163 -9.054 -6.181 1.00 95.50 106 ILE A O 1
ATOM 852 N N . THR A 1 107 ? 2.240 -9.862 -5.347 1.00 96.12 107 THR A N 1
ATOM 853 C CA . THR A 1 107 ? 2.239 -11.104 -6.144 1.00 96.12 107 THR A CA 1
ATOM 854 C C . THR A 1 107 ? 2.154 -10.877 -7.653 1.00 96.12 107 THR A C 1
ATOM 856 O O . THR A 1 107 ? 2.632 -11.714 -8.418 1.00 96.12 107 THR A O 1
ATOM 859 N N . ILE A 1 108 ? 1.667 -9.714 -8.099 1.00 95.69 108 ILE A N 1
ATOM 860 C CA . ILE A 1 108 ? 1.733 -9.285 -9.508 1.00 95.69 108 ILE A CA 1
ATOM 861 C C . ILE A 1 108 ? 3.184 -9.258 -10.024 1.00 95.69 108 ILE A C 1
ATOM 863 O O . ILE A 1 108 ? 3.453 -9.622 -11.175 1.00 95.69 108 ILE A O 1
ATOM 867 N N . PHE A 1 109 ? 4.132 -8.841 -9.182 1.00 93.94 109 PHE A N 1
ATOM 868 C CA . PHE A 1 109 ? 5.550 -8.746 -9.540 1.00 93.94 109 PHE A CA 1
ATOM 869 C C . PHE A 1 109 ? 6.377 -9.910 -9.003 1.00 93.94 109 PHE A C 1
ATOM 871 O O . PHE A 1 109 ? 7.335 -10.316 -9.661 1.00 93.94 109 PHE A O 1
ATOM 878 N N . ARG A 1 110 ? 5.979 -10.470 -7.856 1.00 93.50 110 ARG A N 1
ATOM 879 C CA . ARG A 1 110 ? 6.649 -11.569 -7.154 1.00 93.50 110 ARG A CA 1
ATOM 880 C C . ARG A 1 110 ? 5.660 -12.690 -6.817 1.00 93.50 110 ARG A C 1
ATOM 882 O O . ARG A 1 110 ? 5.195 -12.772 -5.680 1.00 93.50 110 ARG A O 1
ATOM 889 N N . PRO A 1 111 ? 5.315 -13.560 -7.782 1.00 92.06 111 PRO A N 1
ATOM 890 C CA . PRO A 1 111 ? 4.336 -14.633 -7.576 1.00 92.06 111 PRO A CA 1
ATOM 891 C C . PRO A 1 111 ? 4.720 -15.637 -6.476 1.00 92.06 111 PRO A C 1
ATOM 893 O O . PRO A 1 111 ? 3.881 -16.402 -6.016 1.00 92.06 111 PRO A O 1
ATOM 896 N N . ASP A 1 112 ? 5.990 -15.654 -6.072 1.00 92.19 112 ASP A N 1
ATOM 897 C CA . ASP A 1 112 ? 6.568 -16.500 -5.029 1.00 92.19 112 ASP A CA 1
ATOM 898 C C . ASP A 1 112 ? 6.428 -15.931 -3.604 1.00 92.19 112 ASP A C 1
ATOM 900 O O . ASP A 1 112 ? 6.866 -16.578 -2.650 1.00 92.19 112 ASP A O 1
ATOM 904 N N . TYR A 1 113 ? 5.847 -14.738 -3.443 1.00 90.12 113 TYR A N 1
ATOM 905 C CA . TYR A 1 113 ? 5.697 -14.072 -2.149 1.00 90.12 113 TYR A CA 1
ATOM 906 C C . TYR A 1 113 ? 4.792 -14.870 -1.189 1.00 90.12 113 TYR A C 1
ATOM 908 O O . TYR A 1 113 ? 3.691 -15.274 -1.565 1.00 90.12 113 TYR A O 1
ATOM 916 N N . LYS A 1 114 ? 5.265 -15.101 0.045 1.00 76.88 114 LYS A N 1
ATOM 917 C CA . LYS A 1 114 ? 4.603 -15.902 1.094 1.0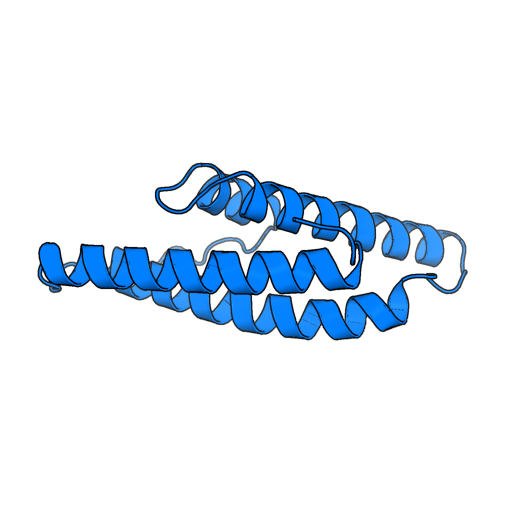0 76.88 114 LYS A CA 1
ATOM 918 C C . LYS A 1 114 ? 4.283 -15.065 2.325 1.00 76.88 114 LYS A C 1
ATOM 920 O O . LYS A 1 114 ? 5.178 -14.303 2.750 1.00 76.88 114 LYS A O 1
#